Protein AF-A0A6H1ZA45-F1 (afdb_monomer_lite)

Radius of gyration: 16.23 Å; chains: 1; bounding box: 37×24×35 Å

InterPro domains:
  IPR013324 RNA polymerase sigma factor, region 3/4-like [SSF88659] (26-79)

Secondary structure (DSSP, 8-state):
--HHHHHHHHHHHHTT-HHHHHHHHHHHHHHHHHHHHHHHS-HHHHHHHHHHHTS---HHHHHHHHT--HHHHHHHHHHHHHHTT-

Structure (mmCIF, N/CA/C/O backbone):
data_AF-A0A6H1ZA45-F1
#
_entry.id   AF-A0A6H1ZA45-F1
#
loop_
_atom_site.group_PDB
_atom_site.id
_atom_site.type_symbol
_atom_site.label_atom_id
_atom_site.label_alt_id
_atom_site.label_comp_id
_atom_site.label_asym_id
_atom_site.label_entity_id
_atom_site.label_seq_id
_atom_site.pdbx_PDB_ins_code
_atom_site.Cartn_x
_atom_site.Cartn_y
_atom_site.Cartn_z
_atom_site.occupancy
_atom_site.B_iso_or_equiv
_atom_site.auth_seq_id
_atom_site.auth_comp_id
_atom_site.auth_asym_id
_atom_site.auth_atom_id
_atom_site.pdbx_PDB_model_num
ATOM 1 N N . MET A 1 1 ? -0.731 -8.929 -16.037 1.00 54.88 1 MET A N 1
ATOM 2 C CA . MET A 1 1 ? 0.690 -9.003 -16.425 1.00 54.88 1 MET A CA 1
ATOM 3 C C . MET A 1 1 ? 1.106 -10.450 -16.298 1.00 54.88 1 MET A C 1
ATOM 5 O O . MET A 1 1 ? 0.915 -11.027 -15.234 1.00 54.88 1 MET A O 1
ATOM 9 N N . THR A 1 2 ? 1.531 -11.061 -17.393 1.00 71.12 2 THR A N 1
ATOM 10 C CA . THR A 1 2 ? 1.954 -12.464 -17.412 1.00 71.12 2 THR A CA 1
ATOM 11 C C . THR A 1 2 ? 3.432 -12.577 -17.031 1.00 71.12 2 THR A C 1
ATOM 13 O O . THR A 1 2 ? 4.175 -11.603 -17.137 1.00 71.12 2 THR A O 1
ATOM 16 N N . ILE A 1 3 ? 3.882 -13.769 -16.621 1.00 68.06 3 ILE A N 1
ATOM 17 C CA . ILE A 1 3 ? 5.309 -14.047 -16.344 1.00 68.06 3 ILE A CA 1
ATOM 18 C C . ILE A 1 3 ? 6.182 -13.674 -17.555 1.00 68.06 3 ILE A C 1
ATOM 20 O O . ILE A 1 3 ? 7.283 -13.151 -17.399 1.00 68.06 3 ILE A O 1
ATOM 24 N N . LYS A 1 4 ? 5.652 -13.878 -18.767 1.00 70.56 4 LYS A N 1
ATOM 25 C CA . LYS A 1 4 ? 6.309 -13.541 -20.032 1.00 70.56 4 LYS A CA 1
ATOM 26 C C . LYS A 1 4 ? 6.531 -12.030 -20.186 1.00 70.56 4 LYS A C 1
ATOM 28 O O . LYS A 1 4 ? 7.617 -11.622 -20.585 1.00 70.56 4 LYS A O 1
ATOM 33 N N . ASP A 1 5 ? 5.556 -11.212 -19.787 1.00 69.12 5 ASP A N 1
ATOM 34 C CA . ASP A 1 5 ? 5.673 -9.744 -19.806 1.00 69.12 5 ASP A CA 1
ATOM 35 C C . ASP A 1 5 ? 6.699 -9.249 -18.775 1.00 69.12 5 ASP A C 1
ATOM 37 O O . ASP A 1 5 ? 7.455 -8.314 -19.030 1.00 69.12 5 ASP A O 1
ATOM 41 N N . THR A 1 6 ? 6.764 -9.902 -17.610 1.00 65.56 6 THR A N 1
ATOM 42 C CA . THR A 1 6 ? 7.748 -9.580 -16.565 1.00 65.56 6 THR A CA 1
ATOM 43 C C . THR A 1 6 ? 9.172 -9.925 -16.998 1.00 65.56 6 THR A C 1
ATOM 45 O O . THR A 1 6 ? 10.078 -9.122 -16.798 1.00 65.56 6 THR A O 1
ATOM 48 N N . MET A 1 7 ? 9.374 -11.079 -17.640 1.00 72.31 7 MET A N 1
ATOM 49 C CA . MET A 1 7 ? 10.682 -11.480 -18.172 1.00 72.31 7 MET A CA 1
ATOM 50 C C . MET A 1 7 ? 11.163 -10.535 -19.279 1.00 72.31 7 MET A C 1
ATOM 52 O O . MET A 1 7 ? 12.329 -10.152 -19.281 1.00 72.31 7 MET A O 1
ATOM 56 N N . ALA A 1 8 ? 10.266 -10.091 -20.166 1.00 77.44 8 ALA A N 1
ATOM 57 C CA . ALA A 1 8 ? 10.593 -9.113 -21.203 1.00 77.44 8 ALA A CA 1
ATOM 58 C C . ALA A 1 8 ? 11.012 -7.753 -20.614 1.00 77.44 8 ALA A C 1
ATOM 60 O O . ALA A 1 8 ? 11.968 -7.143 -21.087 1.00 77.44 8 ALA A O 1
ATOM 61 N N . MET A 1 9 ? 10.350 -7.300 -19.544 1.00 70.50 9 MET A N 1
ATOM 62 C CA . MET A 1 9 ? 10.752 -6.079 -18.837 1.00 70.50 9 MET A CA 1
ATOM 63 C C . MET A 1 9 ? 12.116 -6.213 -18.152 1.00 70.50 9 MET A C 1
ATOM 65 O O . MET A 1 9 ? 12.893 -5.262 -18.167 1.00 70.50 9 MET A O 1
ATOM 69 N N . ILE A 1 10 ? 12.418 -7.374 -17.562 1.00 68.44 10 ILE A N 1
ATOM 70 C CA . ILE A 1 10 ? 13.729 -7.645 -16.949 1.00 68.44 10 ILE A CA 1
ATOM 71 C C . ILE A 1 10 ? 14.828 -7.620 -18.011 1.00 68.44 10 ILE A C 1
ATOM 73 O O . ILE A 1 10 ? 15.852 -6.977 -17.804 1.00 68.44 10 ILE A O 1
ATOM 77 N N . GLN A 1 11 ? 14.593 -8.257 -19.157 1.00 71.81 11 GLN A N 1
ATOM 78 C CA . GLN A 1 11 ? 15.533 -8.277 -20.274 1.00 71.81 11 GLN A CA 1
ATOM 79 C C . GLN A 1 11 ? 15.824 -6.857 -20.792 1.00 71.81 11 GLN A C 1
ATOM 81 O O . GLN A 1 11 ? 16.985 -6.466 -20.876 1.00 71.81 11 GLN A O 1
ATOM 86 N N . ALA A 1 12 ? 14.783 -6.049 -21.024 1.00 70.25 12 ALA A N 1
ATOM 87 C CA . ALA A 1 12 ? 14.933 -4.656 -21.455 1.00 70.25 12 ALA A CA 1
ATOM 88 C C . ALA A 1 12 ? 15.725 -3.808 -20.441 1.00 70.25 12 ALA A C 1
ATOM 90 O O . ALA A 1 12 ? 16.560 -2.988 -20.817 1.00 70.25 12 ALA A O 1
ATOM 91 N N . ALA A 1 13 ? 15.518 -4.037 -19.141 1.00 66.94 13 ALA A N 1
ATOM 92 C CA . ALA A 1 13 ? 16.265 -3.340 -18.098 1.00 66.94 13 ALA A CA 1
ATOM 93 C C . ALA A 1 13 ? 17.752 -3.732 -18.059 1.00 66.94 13 ALA A C 1
ATOM 95 O O . ALA A 1 13 ? 18.600 -2.875 -17.815 1.00 66.94 13 ALA A O 1
ATOM 96 N N . VAL A 1 14 ? 18.080 -5.003 -18.317 1.00 72.56 14 VAL A N 1
ATOM 97 C CA . VAL A 1 14 ? 19.471 -5.479 -18.437 1.00 72.56 14 VAL A CA 1
ATOM 98 C C . VAL A 1 14 ? 20.161 -4.868 -19.663 1.00 72.56 14 VAL A C 1
ATOM 100 O O . VAL A 1 14 ? 21.351 -4.571 -19.610 1.00 72.56 14 VAL A O 1
ATOM 103 N N . GLU A 1 15 ? 19.410 -4.616 -20.735 1.00 82.69 15 GLU A N 1
ATOM 104 C CA . GLU A 1 15 ? 19.882 -3.968 -21.967 1.00 82.69 15 GLU A CA 1
ATOM 105 C C . GLU A 1 15 ? 20.021 -2.435 -21.847 1.00 82.69 15 GLU A C 1
ATOM 107 O O . GLU A 1 15 ? 20.437 -1.772 -22.796 1.00 82.69 15 GLU A O 1
ATOM 112 N N . GLY A 1 16 ? 19.738 -1.864 -20.671 1.00 73.62 16 GLY A N 1
ATOM 113 C CA . GLY A 1 16 ? 19.951 -0.445 -20.379 1.00 73.62 16 GLY A CA 1
ATOM 114 C C . GLY A 1 16 ? 18.740 0.456 -20.629 1.00 73.62 16 GLY A C 1
ATOM 115 O O . GLY A 1 16 ? 18.888 1.678 -20.581 1.00 73.62 16 GLY A O 1
ATOM 116 N N . ASP A 1 17 ? 17.546 -0.105 -20.853 1.00 81.31 17 ASP A N 1
ATOM 117 C CA . ASP A 1 17 ? 16.305 0.672 -20.934 1.00 81.31 17 ASP A CA 1
ATOM 118 C C . ASP A 1 17 ? 15.970 1.281 -19.561 1.00 81.31 17 ASP A C 1
ATOM 120 O O . ASP A 1 17 ? 15.533 0.611 -18.616 1.00 81.31 17 ASP A O 1
ATOM 124 N N . THR A 1 18 ? 16.163 2.593 -19.452 1.00 79.50 18 THR A N 1
ATOM 125 C CA . THR A 1 18 ? 15.930 3.381 -18.241 1.00 79.50 18 THR A CA 1
ATOM 126 C C . THR A 1 18 ? 14.478 3.352 -17.771 1.00 79.50 18 THR A C 1
ATOM 128 O O . THR A 1 18 ? 14.235 3.398 -16.562 1.00 79.50 18 THR A O 1
ATOM 131 N N . ASP A 1 19 ? 13.500 3.234 -18.669 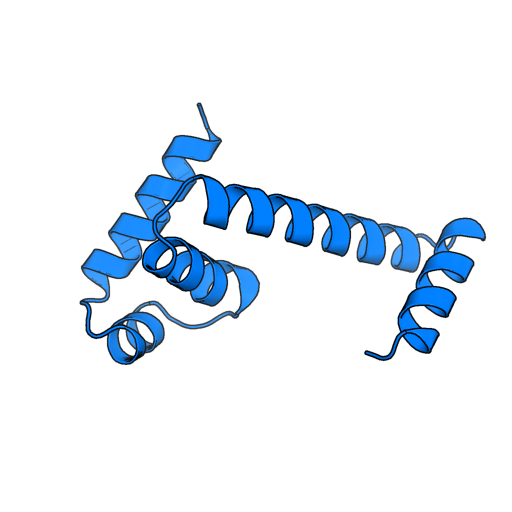1.00 77.38 19 ASP A N 1
ATOM 132 C CA . ASP A 1 19 ? 12.087 3.134 -18.298 1.00 77.38 19 ASP A CA 1
ATOM 133 C C . ASP A 1 19 ? 11.767 1.764 -17.702 1.00 77.38 19 ASP A C 1
ATOM 135 O O . ASP A 1 19 ? 11.031 1.673 -16.710 1.00 77.38 19 ASP A O 1
ATOM 139 N N . ALA A 1 20 ? 12.349 0.700 -18.256 1.00 68.50 20 ALA A N 1
ATOM 140 C CA . ALA A 1 20 ? 12.236 -0.645 -17.706 1.00 68.50 20 ALA A CA 1
ATOM 141 C C . ALA A 1 20 ? 12.913 -0.746 -16.326 1.00 68.50 20 ALA A C 1
ATOM 143 O O . ALA A 1 20 ? 12.283 -1.218 -15.374 1.00 68.50 20 ALA A O 1
ATOM 144 N N . ILE A 1 21 ? 14.128 -0.202 -16.173 1.00 71.31 21 ILE A N 1
ATOM 145 C CA . ILE A 1 21 ? 14.848 -0.110 -14.888 1.00 71.31 21 ILE A CA 1
ATOM 146 C C . ILE A 1 21 ? 14.005 0.639 -13.850 1.00 71.31 21 ILE A C 1
ATOM 148 O O . ILE A 1 21 ? 13.810 0.164 -12.729 1.00 71.31 21 ILE A O 1
ATOM 152 N N . ASN A 1 22 ? 13.451 1.797 -14.218 1.00 73.31 22 ASN A N 1
ATOM 153 C CA . ASN A 1 22 ? 12.627 2.602 -13.321 1.00 73.31 22 ASN A CA 1
ATOM 154 C C . ASN A 1 22 ? 11.340 1.883 -12.903 1.00 73.31 22 ASN A C 1
ATOM 156 O O . ASN A 1 22 ? 10.923 1.993 -11.746 1.00 73.31 22 ASN A O 1
ATOM 160 N N . LYS A 1 23 ? 10.699 1.145 -13.815 1.00 74.38 23 LYS A N 1
ATOM 161 C CA . LYS A 1 23 ? 9.506 0.347 -13.501 1.00 74.38 23 LYS A CA 1
ATOM 162 C C . LYS A 1 23 ? 9.842 -0.811 -12.563 1.00 74.38 23 LYS A C 1
ATOM 164 O O . LYS A 1 23 ? 9.149 -0.968 -11.563 1.00 74.38 23 LYS A O 1
ATOM 169 N N . ILE A 1 24 ? 10.924 -1.551 -12.815 1.00 69.38 24 ILE A N 1
ATOM 170 C CA . ILE A 1 24 ? 11.372 -2.652 -11.947 1.00 69.38 24 ILE A CA 1
ATOM 171 C C . ILE A 1 24 ? 11.748 -2.133 -10.561 1.00 69.38 24 ILE A C 1
ATOM 173 O O . ILE A 1 24 ? 11.243 -2.648 -9.567 1.00 69.38 24 ILE A O 1
ATOM 177 N N . HIS A 1 25 ? 12.547 -1.067 -10.465 1.00 69.88 25 HIS A N 1
ATOM 178 C CA . HIS A 1 25 ? 12.878 -0.457 -9.177 1.00 69.88 25 HIS A CA 1
ATOM 179 C C . HIS A 1 25 ? 11.634 0.008 -8.417 1.00 69.88 25 HIS A C 1
ATOM 181 O O . HIS A 1 25 ? 11.539 -0.206 -7.209 1.00 69.88 25 HIS A O 1
ATOM 187 N N . LYS A 1 26 ? 10.654 0.622 -9.094 1.00 70.75 26 LYS A N 1
ATOM 188 C CA . LYS A 1 26 ? 9.376 0.980 -8.460 1.00 70.75 26 LYS A CA 1
ATOM 189 C C . LYS A 1 26 ? 8.638 -0.261 -7.954 1.00 70.75 26 LYS A C 1
ATOM 191 O O . LYS A 1 26 ? 8.155 -0.234 -6.827 1.00 70.75 26 LYS A O 1
ATOM 196 N N . SER A 1 27 ? 8.589 -1.338 -8.734 1.00 73.25 27 SER A N 1
ATOM 197 C CA . SER A 1 27 ? 7.947 -2.597 -8.340 1.00 73.25 27 SER A CA 1
ATOM 198 C C . SER A 1 27 ? 8.623 -3.259 -7.138 1.00 73.25 27 SER A C 1
ATOM 200 O O . SER A 1 27 ? 7.922 -3.656 -6.212 1.00 73.25 27 SER A O 1
ATOM 202 N N . VAL A 1 28 ? 9.958 -3.315 -7.100 1.00 72.88 28 VAL A N 1
ATOM 203 C CA . VAL A 1 28 ? 10.717 -3.839 -5.948 1.00 72.88 28 VAL A CA 1
ATOM 204 C C . VAL A 1 28 ? 10.443 -2.994 -4.703 1.00 72.88 28 VAL A C 1
ATOM 206 O O . VAL A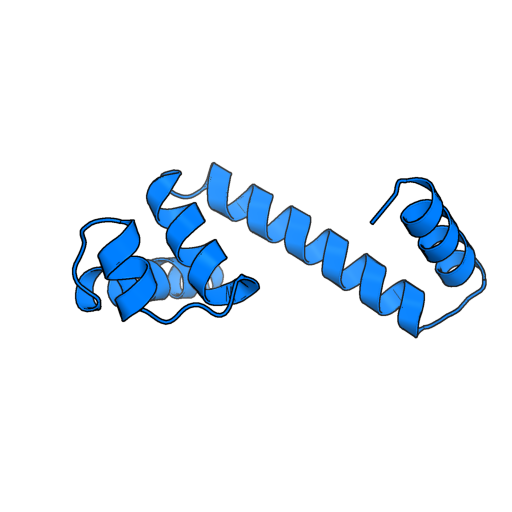 1 28 ? 10.069 -3.527 -3.665 1.00 72.88 28 VAL A O 1
ATOM 209 N N . ARG A 1 29 ? 10.486 -1.661 -4.819 1.00 70.94 29 ARG A N 1
ATOM 210 C CA . ARG A 1 29 ? 10.186 -0.762 -3.690 1.00 70.94 29 ARG A CA 1
ATOM 211 C C . ARG A 1 29 ? 8.745 -0.880 -3.194 1.00 70.94 29 ARG A C 1
ATOM 213 O O . ARG A 1 29 ? 8.496 -0.651 -2.014 1.00 70.94 29 ARG A O 1
ATOM 220 N N . ILE A 1 30 ? 7.793 -1.201 -4.074 1.00 73.88 30 ILE A N 1
ATOM 221 C CA . ILE A 1 30 ? 6.410 -1.500 -3.681 1.00 73.88 30 ILE A CA 1
ATOM 222 C C . ILE A 1 30 ? 6.357 -2.830 -2.932 1.00 73.88 30 ILE A C 1
ATOM 224 O O . ILE A 1 30 ? 5.723 -2.885 -1.884 1.00 73.88 30 ILE A O 1
ATOM 228 N N . ALA A 1 31 ? 7.034 -3.872 -3.422 1.00 78.19 31 ALA A N 1
ATOM 229 C CA . ALA A 1 31 ? 7.091 -5.165 -2.747 1.00 78.19 31 ALA A CA 1
ATOM 230 C C . ALA A 1 31 ? 7.681 -5.032 -1.335 1.00 78.19 31 ALA A C 1
ATOM 232 O O . ALA A 1 31 ? 7.057 -5.487 -0.381 1.00 78.19 31 ALA A O 1
ATOM 233 N N . ASP A 1 32 ? 8.796 -4.315 -1.183 1.00 79.12 32 ASP A N 1
ATOM 234 C CA . ASP A 1 32 ? 9.412 -4.048 0.122 1.00 79.12 32 ASP A CA 1
ATOM 235 C C . ASP A 1 32 ? 8.490 -3.237 1.040 1.00 79.12 32 ASP A C 1
ATOM 237 O O . ASP A 1 32 ? 8.353 -3.548 2.222 1.00 79.12 32 ASP A O 1
ATOM 241 N N . ALA A 1 33 ? 7.808 -2.218 0.504 1.00 73.56 33 ALA A N 1
ATOM 242 C CA . ALA A 1 33 ? 6.860 -1.413 1.272 1.00 73.56 33 ALA A CA 1
ATOM 243 C C . ALA A 1 33 ? 5.644 -2.228 1.737 1.00 73.56 33 ALA A C 1
ATOM 245 O O . ALA A 1 33 ? 5.185 -2.048 2.863 1.00 73.56 33 ALA A O 1
ATOM 246 N N . ILE A 1 34 ? 5.134 -3.133 0.896 1.00 82.44 34 ILE A N 1
ATOM 247 C CA . ILE A 1 34 ? 4.067 -4.071 1.259 1.00 82.44 34 ILE A CA 1
ATOM 248 C C . ILE A 1 34 ? 4.571 -5.009 2.352 1.00 82.44 34 ILE A C 1
ATOM 250 O O . ILE A 1 34 ? 3.929 -5.137 3.390 1.00 82.44 34 ILE A O 1
ATOM 254 N N . ASN A 1 35 ? 5.740 -5.617 2.161 1.00 83.56 35 ASN A N 1
ATOM 255 C CA . ASN A 1 35 ? 6.296 -6.557 3.125 1.00 83.56 35 ASN A CA 1
ATOM 256 C C . ASN A 1 35 ? 6.508 -5.888 4.491 1.00 83.56 35 ASN A C 1
ATOM 258 O O . ASN A 1 35 ? 6.135 -6.433 5.525 1.00 83.56 35 ASN A O 1
ATOM 262 N N . TRP A 1 36 ? 7.030 -4.661 4.502 1.00 85.75 36 TRP A N 1
ATOM 263 C CA . TRP A 1 36 ? 7.158 -3.864 5.717 1.00 85.75 36 TRP A CA 1
ATOM 264 C C . TRP A 1 36 ? 5.798 -3.553 6.362 1.00 85.75 36 TRP A C 1
ATOM 266 O O . TRP A 1 36 ? 5.641 -3.752 7.565 1.00 85.75 36 TRP A O 1
ATOM 276 N N . LEU A 1 37 ? 4.796 -3.121 5.587 1.00 84.31 37 LEU A N 1
ATOM 277 C CA . LEU A 1 37 ? 3.464 -2.784 6.107 1.00 84.31 37 LEU A CA 1
ATOM 278 C C . LEU A 1 37 ? 2.796 -3.971 6.806 1.00 84.31 37 LEU A C 1
ATOM 280 O O . LEU A 1 37 ? 2.313 -3.822 7.926 1.00 84.31 37 LEU A O 1
ATOM 284 N N . PHE A 1 38 ? 2.781 -5.140 6.165 1.00 8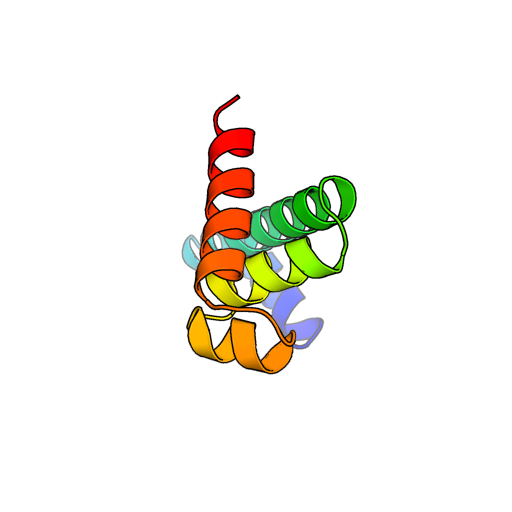6.25 38 PHE A N 1
ATOM 285 C CA . PHE A 1 38 ? 2.096 -6.325 6.691 1.00 86.25 38 PHE A CA 1
ATOM 286 C C . PHE A 1 38 ? 2.840 -7.000 7.853 1.00 86.25 38 PHE A C 1
ATOM 288 O O . PHE A 1 38 ? 2.211 -7.724 8.618 1.00 86.25 38 PHE A O 1
ATOM 295 N N . ASN A 1 39 ? 4.144 -6.743 8.018 1.00 87.31 39 ASN A N 1
ATOM 296 C CA . ASN A 1 39 ? 4.920 -7.206 9.175 1.00 87.31 39 ASN A CA 1
ATOM 297 C C . ASN A 1 39 ? 4.907 -6.217 10.355 1.00 87.31 39 ASN A C 1
ATOM 299 O O . ASN A 1 39 ? 5.228 -6.603 11.476 1.00 87.31 39 ASN A O 1
ATOM 303 N N . THR A 1 40 ? 4.556 -4.950 10.117 1.00 84.44 40 THR A N 1
ATOM 304 C CA . THR A 1 40 ? 4.607 -3.884 11.137 1.00 84.44 40 THR A CA 1
ATOM 305 C C . THR A 1 40 ? 3.231 -3.555 11.709 1.00 84.44 40 THR A C 1
ATOM 307 O O . THR A 1 40 ? 3.111 -3.223 12.887 1.00 84.44 40 THR A O 1
ATOM 310 N N . TYR A 1 41 ? 2.184 -3.639 10.888 1.00 85.69 41 TYR A N 1
ATOM 311 C CA . TYR A 1 41 ? 0.831 -3.220 11.249 1.00 85.69 41 TYR A CA 1
ATOM 312 C C . TYR A 1 41 ? -0.151 -4.389 11.195 1.00 85.69 41 TYR A C 1
ATOM 314 O O . TYR A 1 41 ? 0.057 -5.341 10.438 1.00 85.69 41 TYR A O 1
ATOM 322 N N . PRO A 1 42 ? -1.276 -4.308 11.930 1.00 89.62 42 PRO A N 1
ATOM 323 C CA . PRO A 1 42 ? -2.385 -5.227 11.730 1.00 89.62 42 PRO A CA 1
ATOM 324 C C . PRO A 1 42 ? -2.786 -5.282 10.252 1.00 89.62 42 PRO A C 1
ATOM 326 O O . PRO A 1 42 ? -2.862 -4.250 9.584 1.00 89.62 42 PRO A O 1
ATOM 329 N N . VAL A 1 43 ? -3.111 -6.480 9.756 1.00 87.56 43 VAL A N 1
ATOM 330 C CA . VAL A 1 43 ? -3.474 -6.734 8.346 1.00 87.56 43 VAL A CA 1
ATOM 331 C C . VAL A 1 43 ? -4.498 -5.724 7.820 1.00 87.56 43 VAL A C 1
ATOM 333 O O . VAL A 1 43 ? -4.373 -5.217 6.708 1.00 87.56 43 VAL A O 1
ATOM 336 N N . ARG A 1 44 ? -5.496 -5.381 8.641 1.00 88.62 44 ARG A N 1
ATOM 337 C CA . ARG A 1 44 ? -6.525 -4.391 8.303 1.00 88.62 44 ARG A CA 1
ATOM 338 C C . ARG A 1 44 ? -5.942 -3.004 8.021 1.00 88.62 44 ARG A C 1
ATOM 340 O O . ARG A 1 44 ? -6.309 -2.379 7.030 1.00 88.62 44 ARG A O 1
ATOM 347 N N . ASP A 1 45 ? -5.036 -2.536 8.868 1.00 89.12 45 ASP A N 1
ATOM 348 C CA . ASP A 1 45 ? -4.433 -1.209 8.758 1.00 89.12 45 ASP A CA 1
ATOM 349 C C . ASP A 1 45 ? -3.463 -1.158 7.568 1.00 89.12 45 ASP A C 1
ATOM 351 O O . ASP A 1 45 ? -3.475 -0.197 6.797 1.00 89.12 45 ASP A O 1
ATOM 355 N N . ALA A 1 46 ? -2.717 -2.243 7.330 1.00 88.19 46 ALA A N 1
ATOM 356 C CA . ALA A 1 46 ? -1.887 -2.405 6.136 1.00 88.19 46 ALA A CA 1
ATOM 357 C C . ALA A 1 46 ? -2.718 -2.321 4.839 1.00 88.19 46 ALA A C 1
ATOM 359 O O . ALA A 1 46 ? -2.334 -1.625 3.896 1.00 88.19 46 ALA A O 1
ATOM 360 N N . LEU A 1 47 ? -3.895 -2.958 4.801 1.00 87.88 47 LEU A N 1
ATOM 361 C CA . LEU A 1 47 ? -4.814 -2.895 3.659 1.00 87.88 47 LEU A CA 1
ATOM 362 C C . LEU A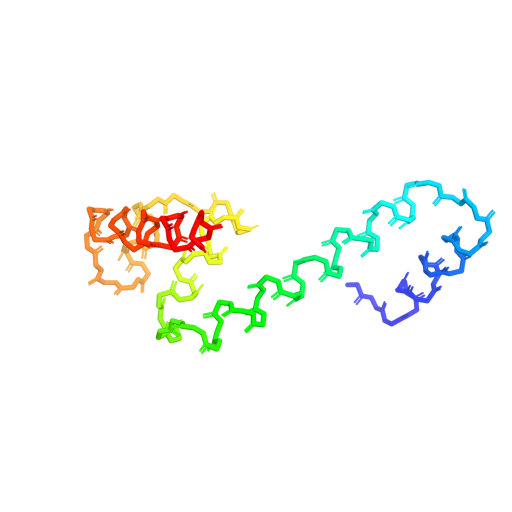 1 47 ? -5.414 -1.496 3.451 1.00 87.88 47 LEU A C 1
ATOM 364 O O . LEU A 1 47 ? -5.558 -1.057 2.308 1.00 87.88 47 LEU A O 1
ATOM 368 N N . ILE A 1 48 ? -5.719 -0.772 4.531 1.00 89.81 48 ILE A N 1
ATOM 369 C CA . ILE A 1 48 ? -6.173 0.628 4.479 1.00 89.81 48 ILE A CA 1
ATOM 370 C C . ILE A 1 48 ? -5.097 1.519 3.842 1.00 89.81 48 ILE A C 1
ATOM 372 O O . ILE A 1 48 ? -5.386 2.299 2.928 1.00 89.81 48 ILE A O 1
ATOM 376 N N . VAL A 1 49 ? -3.842 1.376 4.277 1.00 86.62 49 VAL A N 1
ATOM 377 C CA . VAL A 1 49 ? -2.707 2.126 3.719 1.00 86.62 49 VAL A CA 1
ATOM 378 C C . VAL A 1 49 ? -2.497 1.777 2.252 1.00 86.62 49 VAL A C 1
ATOM 380 O O . VAL A 1 49 ? -2.285 2.678 1.434 1.00 86.62 49 VAL A O 1
ATOM 383 N N . LEU A 1 50 ? -2.589 0.490 1.910 1.00 86.56 50 LEU A N 1
ATOM 384 C CA . LEU A 1 50 ? -2.416 0.012 0.547 1.00 86.56 50 LEU A CA 1
ATOM 385 C C . LEU A 1 50 ? -3.487 0.583 -0.389 1.00 86.56 50 LEU A C 1
ATOM 387 O O . LEU A 1 50 ? -3.165 1.178 -1.421 1.00 86.56 50 LEU A O 1
ATOM 391 N N . GLY A 1 51 ? -4.756 0.475 0.011 1.00 83.19 51 GLY A N 1
ATOM 392 C CA . GLY A 1 51 ? -5.897 0.989 -0.742 1.00 83.19 51 GLY A CA 1
ATOM 393 C C . GLY A 1 51 ? -5.832 2.499 -0.970 1.00 83.19 51 GLY A C 1
ATOM 394 O O . GLY A 1 51 ? -6.178 2.968 -2.056 1.00 83.19 51 GLY A O 1
ATOM 395 N N . ARG A 1 52 ? -5.329 3.264 0.011 1.00 86.31 52 ARG A N 1
ATOM 396 C CA . ARG A 1 52 ? -5.191 4.721 -0.116 1.00 86.31 52 ARG A CA 1
ATOM 397 C C . ARG A 1 52 ? -3.999 5.140 -0.966 1.00 86.31 52 ARG A C 1
ATOM 399 O O . ARG A 1 52 ? -4.137 6.023 -1.810 1.00 86.31 52 ARG A O 1
ATOM 406 N N . THR A 1 53 ? -2.832 4.573 -0.673 1.00 80.44 53 THR A N 1
ATOM 407 C CA . THR A 1 53 ? -1.536 5.056 -1.175 1.00 80.44 53 THR A CA 1
ATOM 408 C C . THR A 1 53 ? -1.239 4.518 -2.567 1.00 80.44 53 THR A C 1
ATOM 410 O O . THR A 1 53 ? -0.701 5.242 -3.397 1.00 80.44 53 THR A O 1
ATOM 413 N N . TYR A 1 54 ? -1.619 3.266 -2.828 1.00 74.19 54 TYR A N 1
ATOM 414 C CA . TYR A 1 54 ? -1.328 2.581 -4.088 1.00 74.19 54 TYR A CA 1
ATOM 415 C C . TYR A 1 54 ? -2.594 2.301 -4.905 1.00 74.19 54 TYR A C 1
ATOM 417 O O . TYR A 1 54 ? -2.534 2.291 -6.128 1.00 74.19 54 TYR A O 1
ATOM 425 N N . GLY A 1 55 ? -3.746 2.119 -4.248 1.00 76.75 55 GLY A N 1
ATOM 426 C CA . GLY A 1 55 ? -5.035 1.890 -4.913 1.00 76.75 55 GLY A CA 1
ATOM 427 C C . GLY A 1 55 ? -5.803 3.156 -5.315 1.00 76.75 55 GLY A C 1
ATOM 428 O O . GLY A 1 55 ? -6.811 3.052 -6.007 1.00 76.75 55 GLY A O 1
ATOM 429 N N . GLY A 1 56 ? -5.369 4.343 -4.871 1.00 79.69 56 GLY A N 1
ATOM 430 C CA . GLY A 1 56 ? -5.978 5.630 -5.233 1.00 79.69 56 GLY A CA 1
ATOM 431 C C . GLY A 1 56 ? -7.373 5.904 -4.649 1.00 79.69 56 GLY A C 1
ATOM 432 O O . GLY A 1 56 ? -7.953 6.942 -4.963 1.00 79.69 56 GLY A O 1
ATOM 433 N N . ARG A 1 57 ? -7.913 5.027 -3.791 1.00 85.81 57 ARG A N 1
ATOM 434 C CA . ARG A 1 57 ? -9.256 5.197 -3.203 1.00 85.81 57 ARG A CA 1
ATOM 435 C C . ARG A 1 57 ? -9.315 6.373 -2.234 1.00 85.81 57 ARG A C 1
ATOM 437 O O . ARG A 1 57 ? -8.306 6.726 -1.622 1.00 85.81 57 ARG A O 1
ATOM 444 N N . THR A 1 58 ? -10.488 6.980 -2.062 1.00 91.19 58 THR A N 1
ATOM 445 C CA . THR A 1 58 ? -10.659 8.060 -1.082 1.00 91.19 58 THR A CA 1
ATOM 446 C C . THR A 1 58 ? -10.762 7.504 0.342 1.00 91.19 58 THR A C 1
ATOM 448 O O . THR A 1 58 ? -11.014 6.320 0.554 1.00 91.19 58 THR A O 1
ATOM 451 N N . ALA A 1 59 ? -10.566 8.359 1.351 1.00 88.62 59 ALA A N 1
ATOM 452 C CA . ALA A 1 59 ? -10.736 7.950 2.747 1.00 88.62 59 ALA A CA 1
ATOM 453 C C . ALA A 1 59 ? -12.190 7.568 3.081 1.00 88.62 59 ALA A C 1
ATOM 455 O O . ALA A 1 59 ? -12.400 6.763 3.984 1.00 88.62 59 ALA A O 1
ATOM 456 N N . ASN A 1 60 ? -13.165 8.118 2.347 1.00 91.19 60 ASN A N 1
ATOM 457 C CA . ASN A 1 60 ? -14.575 7.760 2.485 1.00 91.19 60 ASN A CA 1
ATOM 458 C C . ASN A 1 60 ? -14.825 6.352 1.937 1.00 91.19 60 ASN A C 1
ATOM 460 O O . ASN A 1 60 ? -15.298 5.509 2.685 1.00 91.19 60 ASN A O 1
ATOM 464 N N . ASP A 1 61 ? -14.372 6.055 0.711 1.00 92.19 61 ASP A N 1
ATOM 465 C CA . ASP A 1 61 ? -14.546 4.720 0.109 1.00 92.19 61 ASP A CA 1
ATOM 466 C C . ASP A 1 61 ? -13.907 3.622 0.966 1.00 92.19 61 ASP A C 1
ATOM 468 O O . ASP A 1 61 ? -14.448 2.533 1.138 1.00 92.19 61 ASP A O 1
ATOM 472 N N . ILE A 1 62 ? -12.719 3.904 1.504 1.00 91.44 62 ILE A N 1
ATOM 473 C CA . ILE A 1 62 ? -12.017 2.990 2.407 1.00 91.44 62 ILE A CA 1
ATOM 474 C C . ILE A 1 62 ? -12.798 2.845 3.716 1.00 91.44 62 ILE A C 1
ATOM 476 O O . ILE A 1 62 ? -12.925 1.737 4.232 1.00 91.44 62 ILE A O 1
ATOM 480 N N . GLY A 1 63 ? -13.330 3.945 4.249 1.00 91.31 63 GLY A N 1
ATOM 481 C CA . GLY A 1 63 ? -14.179 3.926 5.434 1.00 91.31 63 GLY A CA 1
ATOM 482 C C . GLY A 1 63 ? -15.390 3.012 5.265 1.00 91.31 63 GLY A C 1
ATOM 483 O O . GLY A 1 63 ? -15.619 2.151 6.113 1.00 91.31 63 GLY A O 1
ATOM 484 N N . ASP A 1 64 ? -16.079 3.124 4.132 1.00 93.75 64 ASP A N 1
ATOM 485 C CA . ASP A 1 64 ? -17.250 2.311 3.804 1.00 93.75 64 ASP A CA 1
ATOM 486 C C . ASP A 1 64 ? -16.890 0.824 3.658 1.00 93.75 64 ASP A C 1
ATOM 488 O O . ASP A 1 64 ? -17.555 -0.030 4.242 1.00 93.75 64 ASP A O 1
ATOM 492 N N . ILE A 1 65 ? -15.790 0.499 2.964 1.00 92.19 65 ILE A N 1
ATOM 493 C CA . ILE A 1 65 ? -15.316 -0.890 2.791 1.00 92.19 65 ILE A CA 1
ATOM 494 C C . ILE A 1 65 ? -14.988 -1.546 4.137 1.00 92.19 65 ILE A C 1
ATOM 496 O O . ILE A 1 65 ? -15.300 -2.716 4.358 1.00 92.19 65 ILE A O 1
ATOM 500 N N . PHE A 1 66 ? -14.323 -0.813 5.030 1.00 90.69 66 PHE A N 1
ATOM 501 C CA . PHE A 1 66 ? -13.843 -1.355 6.300 1.00 90.69 66 PHE A CA 1
ATOM 502 C C . PHE A 1 66 ? -14.782 -1.077 7.479 1.00 90.69 66 PHE A C 1
ATOM 504 O O . PHE A 1 66 ? -14.428 -1.435 8.603 1.00 90.69 66 PHE A O 1
ATOM 511 N N . GLY A 1 67 ? -15.940 -0.446 7.265 1.00 92.69 67 GLY A N 1
ATOM 512 C CA . GLY A 1 67 ? -16.894 -0.095 8.322 1.00 92.69 67 GLY A CA 1
ATOM 513 C C . GLY A 1 67 ? -16.311 0.840 9.389 1.00 92.69 67 GLY A C 1
ATOM 514 O O . GLY A 1 67 ? -16.540 0.638 10.581 1.00 92.69 67 GLY A O 1
ATOM 515 N N . ILE A 1 68 ? -15.495 1.821 8.990 1.00 93.81 68 ILE A N 1
ATOM 516 C CA . ILE A 1 68 ? -14.878 2.811 9.890 1.00 93.81 68 ILE A CA 1
ATOM 517 C C . ILE A 1 68 ? -15.052 4.228 9.364 1.00 93.81 68 ILE A C 1
ATOM 519 O O . ILE A 1 68 ? -15.235 4.467 8.178 1.00 93.81 68 ILE A O 1
ATOM 523 N N . THR A 1 69 ? -14.940 5.207 10.255 1.00 95.06 69 THR A N 1
ATOM 524 C CA . THR A 1 69 ? -15.035 6.611 9.854 1.00 95.06 69 THR A CA 1
ATOM 525 C C . THR A 1 69 ? -13.814 7.041 9.037 1.00 95.06 69 THR A C 1
ATOM 527 O O . THR A 1 69 ? -12.684 6.623 9.305 1.00 95.06 69 THR A O 1
ATOM 530 N N . HIS A 1 70 ? -14.010 7.973 8.100 1.00 90.94 70 HIS A N 1
ATOM 531 C CA . HIS A 1 70 ? -12.914 8.608 7.354 1.00 90.94 70 HIS A CA 1
ATOM 532 C C . HIS A 1 70 ? -11.857 9.235 8.287 1.00 90.94 70 HIS A C 1
ATOM 534 O O . HIS A 1 70 ? -10.667 9.265 7.971 1.00 90.94 70 HIS A O 1
ATOM 540 N N . ARG A 1 71 ? -12.268 9.694 9.480 1.00 94.38 71 ARG A N 1
ATOM 541 C CA . ARG A 1 71 ? -11.359 10.182 10.525 1.00 94.38 71 ARG A CA 1
ATOM 542 C C . ARG A 1 71 ? -10.425 9.077 11.020 1.00 94.38 71 ARG A C 1
ATOM 544 O O . ARG A 1 71 ? -9.227 9.324 11.136 1.00 94.38 71 ARG A O 1
ATOM 551 N N . ARG A 1 72 ? -10.939 7.867 11.271 1.00 92.50 72 ARG A N 1
ATOM 552 C CA . ARG A 1 72 ? -10.114 6.719 11.681 1.00 92.50 72 ARG A CA 1
ATOM 553 C C . ARG A 1 72 ? -9.156 6.293 10.571 1.00 92.50 72 ARG A C 1
ATOM 555 O O . ARG A 1 72 ? -7.993 6.038 10.864 1.00 92.50 72 ARG A O 1
ATOM 562 N N . VAL A 1 73 ? -9.606 6.305 9.314 1.00 92.06 73 VAL A N 1
ATOM 563 C CA . VAL A 1 73 ? -8.737 6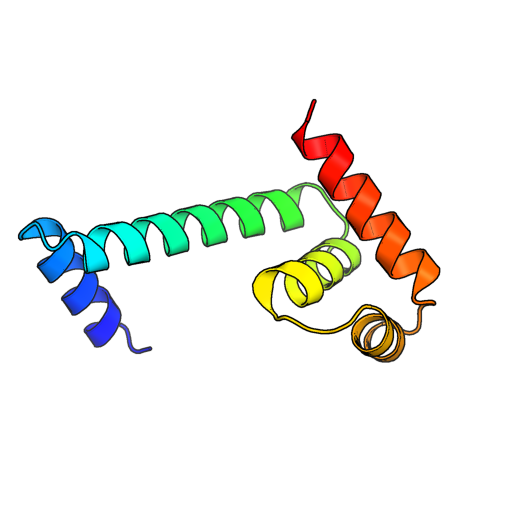.077 8.145 1.00 92.06 73 VAL A CA 1
ATOM 564 C C . VAL A 1 73 ? -7.575 7.075 8.133 1.00 92.06 73 VAL A C 1
ATOM 566 O O . VAL A 1 73 ? -6.417 6.679 8.028 1.00 92.06 73 VAL A O 1
ATOM 569 N N . ASN A 1 74 ? -7.856 8.369 8.316 1.00 92.56 74 ASN A N 1
ATOM 570 C CA . ASN A 1 74 ? -6.818 9.402 8.354 1.00 92.56 74 ASN A CA 1
ATOM 571 C C . ASN A 1 74 ? -5.837 9.238 9.524 1.00 92.56 74 ASN A C 1
ATOM 573 O O . ASN A 1 74 ? -4.653 9.513 9.344 1.00 92.56 74 ASN A O 1
ATOM 577 N N . MET A 1 75 ? -6.293 8.777 10.693 1.00 93.62 75 MET A N 1
ATOM 578 C CA . MET A 1 75 ? -5.403 8.486 11.825 1.00 93.62 75 MET A CA 1
ATOM 579 C C . MET A 1 75 ? -4.409 7.372 11.492 1.00 93.62 75 MET A C 1
ATOM 581 O O . MET A 1 75 ? -3.208 7.586 11.625 1.00 93.62 75 MET A O 1
ATOM 585 N N . ILE A 1 76 ? -4.892 6.242 10.965 1.00 90.56 76 ILE A N 1
ATOM 586 C CA . ILE A 1 76 ? -4.046 5.106 10.557 1.00 90.56 76 ILE A CA 1
ATOM 587 C C . ILE A 1 76 ? -2.981 5.566 9.547 1.00 90.56 76 ILE A C 1
ATOM 589 O O . ILE A 1 76 ? -1.800 5.245 9.664 1.00 90.56 76 ILE A O 1
ATOM 593 N N . LEU A 1 77 ? -3.369 6.402 8.579 1.00 89.62 77 LEU A N 1
ATOM 594 C CA . LEU A 1 77 ? -2.438 6.946 7.586 1.00 89.62 77 LEU A CA 1
ATOM 595 C C . LEU A 1 77 ? -1.366 7.866 8.194 1.00 89.62 77 LEU A C 1
ATOM 597 O O . LEU A 1 77 ? -0.254 7.927 7.668 1.00 89.62 77 LEU A O 1
ATOM 601 N N . GLN A 1 78 ? -1.678 8.606 9.261 1.00 89.75 78 GLN A N 1
ATOM 602 C CA . GLN A 1 78 ? -0.709 9.472 9.943 1.00 89.75 78 GLN A CA 1
ATOM 603 C C . GLN A 1 78 ? 0.240 8.683 10.848 1.00 89.75 78 GLN A C 1
ATOM 605 O O . GLN A 1 78 ? 1.439 8.969 10.864 1.00 89.75 78 GLN A O 1
ATOM 610 N N . GLU A 1 79 ? -0.266 7.666 11.546 1.00 86.88 79 GLU A N 1
ATOM 611 C CA . GLU A 1 79 ? 0.537 6.760 12.376 1.00 86.88 79 GLU A CA 1
ATOM 612 C C . GLU A 1 79 ? 1.649 6.105 11.535 1.00 86.88 79 GLU A C 1
ATOM 614 O O . GLU A 1 79 ? 2.828 6.150 11.894 1.00 86.88 79 GLU A O 1
ATOM 619 N N . VAL A 1 80 ? 1.300 5.621 10.340 1.00 81.75 80 VAL A N 1
ATOM 620 C CA . VAL A 1 80 ? 2.238 4.979 9.403 1.00 81.75 80 VAL A CA 1
ATOM 621 C C . VAL A 1 80 ? 3.273 5.959 8.839 1.00 81.75 80 VAL A C 1
ATOM 623 O O . VAL A 1 80 ? 4.452 5.628 8.709 1.00 81.75 80 VAL A O 1
ATOM 626 N N . LYS A 1 81 ? 2.865 7.197 8.528 1.00 80.56 81 LYS A N 1
ATOM 627 C CA . LYS A 1 81 ? 3.790 8.247 8.059 1.00 80.56 81 LYS A CA 1
ATOM 628 C C . LYS A 1 81 ? 4.794 8.668 9.127 1.00 80.56 81 LYS A C 1
ATOM 630 O O . LYS A 1 81 ? 5.938 8.960 8.787 1.00 80.56 81 LYS A O 1
ATOM 635 N N . THR A 1 82 ? 4.357 8.727 10.381 1.00 76.44 82 THR A N 1
ATOM 636 C CA . THR A 1 82 ? 5.195 9.139 11.514 1.00 76.44 82 THR A CA 1
ATOM 637 C C . THR A 1 82 ? 6.248 8.078 11.809 1.00 76.44 82 THR A C 1
ATOM 639 O O . THR A 1 82 ? 7.416 8.415 11.957 1.00 76.44 82 THR A O 1
ATOM 642 N N . TYR A 1 83 ? 5.865 6.799 11.791 1.00 66.44 83 TYR A N 1
ATOM 643 C CA . TYR A 1 83 ? 6.793 5.696 12.036 1.00 66.44 83 TYR A CA 1
ATOM 644 C C . TYR A 1 83 ? 7.933 5.637 11.010 1.00 66.44 83 TYR A C 1
ATOM 646 O O . TYR A 1 83 ? 9.068 5.390 11.378 1.00 66.44 83 TYR A O 1
ATOM 654 N N . ARG A 1 84 ? 7.672 5.938 9.729 1.00 60.50 84 ARG A N 1
ATOM 655 C CA . ARG A 1 84 ? 8.701 5.920 8.668 1.00 60.50 84 ARG A CA 1
ATOM 656 C C . ARG A 1 84 ? 9.762 7.031 8.791 1.00 60.50 84 ARG A C 1
ATOM 658 O O . ARG A 1 84 ? 10.723 7.032 8.025 1.00 60.50 84 ARG A O 1
ATOM 665 N N . ARG A 1 85 ? 9.551 8.029 9.655 1.00 59.66 85 ARG A N 1
ATOM 666 C CA . ARG A 1 85 ? 10.497 9.138 9.880 1.00 59.66 85 ARG A CA 1
ATOM 667 C C . ARG A 1 85 ? 11.462 8.889 11.044 1.00 59.66 85 ARG A C 1
ATOM 669 O O . ARG A 1 85 ? 12.422 9.646 11.152 1.00 59.66 85 ARG A O 1
ATOM 676 N N . ASN A 1 86 ? 11.193 7.880 11.870 1.00 50.34 86 ASN A N 1
ATOM 677 C CA . ASN A 1 86 ? 12.036 7.450 12.985 1.00 50.34 86 ASN A CA 1
ATOM 678 C C . ASN A 1 86 ? 12.823 6.198 12.594 1.00 50.34 86 ASN A C 1
ATOM 680 O O . ASN A 1 86 ? 13.912 6.014 13.173 1.00 50.34 86 ASN A O 1
#

Sequence (86 aa):
MTIKDTMAMIQAAVEGDTDAINKIHKSVRIADAINWLFNTYPVRDALIVLGRTYGGRTANDIGDIFGITHRRVNMILQEVKTYRRN

pLDDT: mean 80.42, std 10.09, range [50.34, 95.06]

Organism: NCBI:txid1070528

Foldseek 3Di:
DDPVVLVVLVVCVVVPNPVSVVVVVVVVVVVVLLVCLV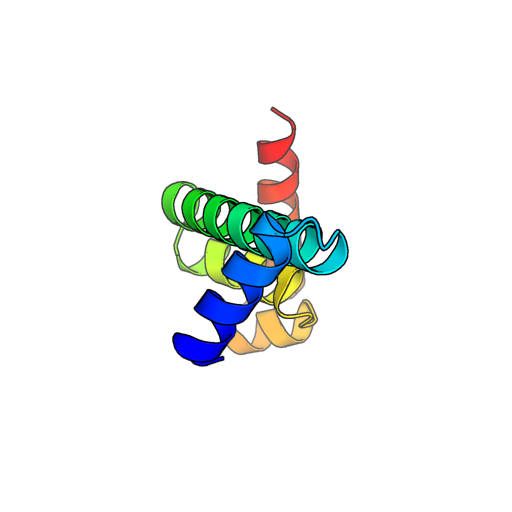VPDPPLLSVLLCCVVVVVDQLVVSCVVSVHDSVVSVVSNVVVVVVVVD